Protein AF-A0A3D0W2V9-F1 (afdb_monomer)

Secondary structure (DSSP, 8-state):
--TT--EEE--SSS-EEE--TT-HHHHHHHHHHHT--TTSPPPEE-SSHHHHHHHB---HHHHHHHHHHTTTT--EEEEBPHHHHHHH--SEEEEE--S-HHHHH-

pLDDT: mean 93.81, std 4.1, range [73.0, 98.25]

Radius of gyration: 13.64 Å; Cα contacts (8 Å, |Δi|>4): 162; chains: 1; bounding box: 35×31×29 Å

Mean predicted aligned error: 3.1 Å

Foldseek 3Di:
DDALDWDWFDFPPGTDTDDDPPRVNNVVVVCVVVVHDPVDDDAAEALDPVVVVQWFDDDPVRVVCCVVQPPDDDKDKGATDPVNCVVPVDGIHIYHHTPDPRSNVD

Solvent-accessible surface area (backbone atoms only — not comparable to full-atom values): 6248 Å² total; per-residue (Å²): 123,66,90,67,45,74,45,78,39,62,45,70,79,53,77,40,84,47,52,60,94,88,31,67,70,23,48,49,49,51,32,62,76,66,72,46,60,83,92,57,79,79,69,45,80,37,69,49,72,71,65,47,58,68,41,33,49,79,53,75,64,57,50,53,50,45,68,75,50,45,62,23,86,60,72,48,78,34,43,32,25,70,71,40,25,77,75,68,70,44,68,57,46,40,36,31,32,53,55,23,72,72,56,46,76,95

Structure (mmCIF, N/CA/C/O backbone):
data_AF-A0A3D0W2V9-F1
#
_entry.id   AF-A0A3D0W2V9-F1
#
loop_
_atom_site.group_PDB
_atom_site.id
_atom_site.type_symbol
_atom_site.label_atom_id
_atom_site.label_alt_id
_atom_site.label_comp_id
_atom_site.label_asym_id
_atom_site.label_entity_id
_atom_site.label_seq_id
_atom_site.pdbx_PDB_ins_code
_atom_site.Cartn_x
_atom_site.Cartn_y
_atom_site.Cartn_z
_atom_site.occupancy
_atom_site.B_iso_or_equiv
_atom_site.auth_seq_id
_atom_site.auth_comp_id
_atom_site.auth_asym_id
_atom_site.auth_atom_id
_atom_site.pdbx_PDB_model_num
ATOM 1 N N . MET A 1 1 ? -14.200 2.757 -6.057 1.00 73.00 1 MET A N 1
ATOM 2 C CA . MET A 1 1 ? -14.816 2.729 -4.702 1.00 73.00 1 MET A CA 1
ATOM 3 C C . MET A 1 1 ? -15.396 4.096 -4.346 1.00 73.00 1 MET A C 1
ATOM 5 O O . MET A 1 1 ? -14.851 5.091 -4.822 1.00 73.00 1 MET A O 1
ATOM 9 N N . LYS A 1 2 ? -16.471 4.168 -3.547 1.00 77.00 2 LYS A N 1
ATOM 10 C CA . LYS A 1 2 ? -16.950 5.430 -2.950 1.00 77.00 2 LYS A CA 1
ATOM 11 C C . LYS A 1 2 ? -16.276 5.651 -1.592 1.00 77.00 2 LYS A C 1
ATOM 13 O O . LYS A 1 2 ? -15.657 4.734 -1.057 1.00 77.00 2 LYS A O 1
ATOM 18 N N . ASN A 1 3 ? -16.369 6.868 -1.060 1.00 79.44 3 ASN A N 1
ATOM 19 C CA . ASN A 1 3 ? -15.864 7.138 0.284 1.00 79.44 3 ASN A CA 1
ATOM 20 C C . ASN A 1 3 ? -16.704 6.380 1.328 1.00 79.44 3 ASN A C 1
ATOM 22 O O . ASN A 1 3 ? -17.921 6.276 1.182 1.00 79.44 3 ASN A O 1
ATOM 26 N N . GLY A 1 4 ? -16.051 5.863 2.363 1.00 84.75 4 GLY A N 1
ATOM 27 C CA . GLY A 1 4 ? -16.617 5.056 3.436 1.00 84.75 4 GLY A CA 1
ATOM 28 C C . GLY A 1 4 ? -16.72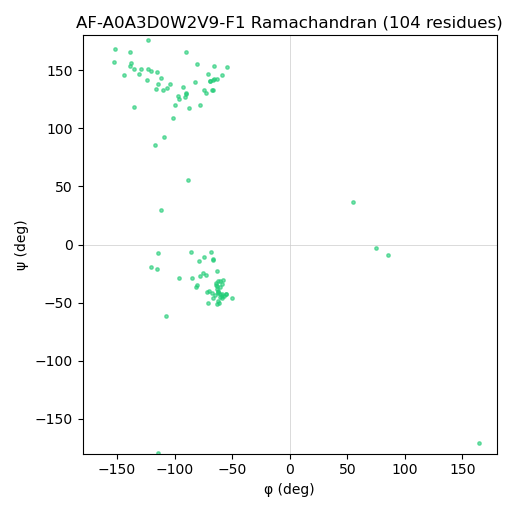0 3.560 3.126 1.00 84.75 4 GLY A C 1
ATOM 29 O O . GLY A 1 4 ? -17.018 2.793 4.048 1.00 84.75 4 GLY A O 1
ATOM 30 N N . ASP A 1 5 ? -16.470 3.138 1.880 1.00 88.88 5 ASP A N 1
ATOM 31 C CA . ASP A 1 5 ? -16.585 1.740 1.460 1.00 88.88 5 ASP A CA 1
ATOM 32 C C . ASP A 1 5 ? -15.420 0.896 1.991 1.00 88.88 5 ASP A C 1
ATOM 34 O O . ASP A 1 5 ? -14.244 1.222 1.806 1.00 88.88 5 ASP A O 1
ATOM 38 N N . LEU A 1 6 ? -15.764 -0.260 2.558 1.00 94.31 6 LEU A N 1
ATOM 39 C CA . LEU A 1 6 ? -14.835 -1.356 2.800 1.00 94.31 6 LEU A CA 1
ATOM 40 C C . LEU A 1 6 ? -15.162 -2.512 1.878 1.00 94.31 6 LEU A C 1
ATOM 42 O O . LEU A 1 6 ? -16.312 -2.938 1.785 1.00 94.31 6 LEU A O 1
ATOM 46 N N . ILE A 1 7 ? -14.136 -3.057 1.241 1.00 94.12 7 ILE A N 1
ATOM 47 C CA . ILE A 1 7 ? -14.296 -4.180 0.324 1.00 94.12 7 ILE A CA 1
ATOM 48 C C . ILE A 1 7 ? -13.334 -5.301 0.670 1.00 94.12 7 ILE A C 1
ATOM 50 O O . ILE A 1 7 ? -12.236 -5.079 1.181 1.00 94.12 7 ILE A O 1
ATOM 54 N N . ILE A 1 8 ? -13.748 -6.520 0.352 1.00 94.50 8 ILE A N 1
ATOM 55 C CA . ILE A 1 8 ? -12.869 -7.677 0.365 1.00 94.50 8 ILE A CA 1
ATOM 56 C C . ILE A 1 8 ? -12.451 -7.932 -1.078 1.00 94.50 8 ILE A C 1
ATOM 58 O O . ILE A 1 8 ? -13.302 -8.163 -1.932 1.00 94.50 8 ILE A O 1
ATOM 62 N N . ILE A 1 9 ? -11.149 -7.886 -1.342 1.00 93.12 9 ILE A N 1
ATOM 63 C CA . ILE A 1 9 ? -10.591 -8.119 -2.675 1.00 93.12 9 ILE A CA 1
ATOM 64 C C . ILE A 1 9 ? -9.739 -9.385 -2.686 1.00 93.12 9 ILE A C 1
ATOM 66 O O . ILE A 1 9 ? -8.974 -9.616 -1.741 1.00 93.12 9 ILE A O 1
ATOM 70 N N . PRO A 1 10 ? -9.841 -10.225 -3.730 1.00 93.75 10 PRO A N 1
ATOM 71 C CA . PRO A 1 10 ? -8.883 -11.297 -3.926 1.00 93.75 10 PRO A CA 1
ATOM 72 C C . PRO A 1 10 ? -7.529 -10.688 -4.307 1.00 93.75 10 PRO A C 1
ATOM 74 O O . PRO A 1 10 ? -7.453 -9.738 -5.079 1.00 93.75 10 PRO A O 1
ATOM 77 N N . THR A 1 11 ? -6.443 -11.247 -3.781 1.00 92.38 11 THR A N 1
ATOM 78 C CA . THR A 1 11 ? -5.092 -10.985 -4.295 1.00 92.38 11 THR A CA 1
ATOM 79 C C . THR A 1 11 ? -4.445 -12.307 -4.686 1.00 92.38 11 THR A C 1
ATOM 81 O O . THR A 1 11 ? -5.016 -13.374 -4.472 1.00 92.38 11 THR A O 1
ATOM 84 N N . ASP A 1 12 ? -3.249 -12.250 -5.252 1.00 87.94 12 ASP A N 1
ATOM 85 C CA . ASP A 1 12 ? -2.426 -13.419 -5.561 1.00 87.94 12 ASP A CA 1
ATOM 86 C C . ASP A 1 12 ? -1.917 -14.161 -4.313 1.00 87.94 12 ASP A C 1
ATOM 88 O O . ASP A 1 12 ? -1.437 -15.285 -4.428 1.00 87.94 12 ASP A O 1
ATOM 92 N N . THR A 1 13 ? -2.043 -13.569 -3.116 1.00 88.75 13 THR A N 1
ATOM 93 C CA . THR A 1 13 ? -1.638 -14.212 -1.855 1.00 88.75 13 THR A CA 1
ATOM 94 C C . THR A 1 13 ? -2.825 -14.649 -1.001 1.00 88.75 13 THR A C 1
ATOM 96 O O . THR A 1 13 ? -2.971 -15.823 -0.686 1.00 88.75 13 THR A O 1
ATOM 99 N N . VAL A 1 14 ? -3.661 -13.697 -0.583 1.00 92.75 14 VAL A N 1
ATOM 100 C CA . VAL A 1 14 ? -4.818 -13.902 0.306 1.00 92.75 14 VAL A CA 1
ATOM 101 C C . VAL A 1 14 ? -5.883 -12.850 0.009 1.00 92.75 14 VAL A C 1
ATOM 103 O O . VAL A 1 14 ? -5.609 -11.852 -0.658 1.00 92.75 14 VAL A O 1
ATOM 106 N N . TYR A 1 15 ? -7.088 -13.013 0.542 1.00 93.88 15 TYR A N 1
ATOM 107 C CA . TYR A 1 15 ? -8.072 -11.935 0.506 1.00 93.88 15 TYR A CA 1
ATOM 108 C C . TYR A 1 15 ? -7.637 -10.756 1.388 1.00 93.88 15 TYR A C 1
ATOM 110 O O . TYR A 1 15 ? -7.237 -10.938 2.541 1.00 93.88 15 TYR A O 1
ATOM 118 N N . GLY A 1 16 ? -7.723 -9.545 0.843 1.00 93.12 16 GLY A N 1
ATOM 119 C CA . GLY A 1 16 ? -7.449 -8.294 1.546 1.00 93.12 16 GLY A CA 1
ATOM 120 C C . GLY A 1 16 ? -8.741 -7.568 1.904 1.00 93.12 16 GLY A C 1
ATOM 121 O O . GLY A 1 16 ? -9.648 -7.504 1.083 1.00 93.12 16 GLY A O 1
ATOM 122 N N . LEU A 1 17 ? -8.816 -7.004 3.112 1.00 95.12 17 LEU A N 1
ATOM 123 C CA . LEU A 1 17 ? -9.808 -5.976 3.442 1.00 95.12 17 LEU A CA 1
ATOM 124 C C . LEU A 1 17 ? -9.200 -4.626 3.055 1.00 95.12 17 LEU A C 1
ATOM 126 O O . LEU A 1 17 ? -8.158 -4.267 3.604 1.00 95.12 17 LEU A O 1
ATOM 130 N N . ALA A 1 18 ? -9.813 -3.926 2.108 1.00 94.62 18 ALA A N 1
ATOM 131 C CA . ALA A 1 18 ? -9.265 -2.721 1.502 1.00 94.62 18 ALA A CA 1
ATOM 132 C C . ALA A 1 18 ? -10.214 -1.524 1.636 1.00 94.62 18 ALA A C 1
ATOM 134 O O . ALA A 1 18 ? -11.437 -1.670 1.685 1.00 94.62 18 ALA A O 1
ATOM 135 N N . ALA A 1 19 ? -9.598 -0.347 1.673 1.00 95.12 19 ALA A N 1
ATOM 136 C CA . ALA A 1 19 ? -10.213 0.971 1.663 1.00 95.12 19 ALA A CA 1
ATOM 137 C C . ALA A 1 19 ? -9.393 1.878 0.742 1.00 95.12 19 ALA A C 1
ATOM 139 O O . ALA A 1 19 ? -8.249 1.567 0.394 1.00 95.12 19 ALA A O 1
ATOM 140 N N . ARG A 1 20 ? -9.963 3.022 0.369 1.00 92.94 20 ARG A N 1
ATOM 141 C CA . ARG A 1 20 ? -9.244 4.043 -0.389 1.00 92.94 20 ARG A CA 1
ATOM 142 C C . ARG A 1 20 ? -8.172 4.705 0.491 1.00 92.94 20 ARG A C 1
ATOM 144 O O . ARG A 1 20 ? -8.419 4.996 1.653 1.00 92.94 20 ARG A O 1
ATOM 151 N N . LEU A 1 21 ? -6.999 4.984 -0.085 1.00 90.62 21 LEU A N 1
ATOM 152 C CA . LEU A 1 21 ? -5.820 5.487 0.643 1.00 90.62 21 LEU A CA 1
ATOM 153 C C . LEU A 1 21 ? -6.037 6.812 1.401 1.00 90.62 21 LEU A C 1
ATOM 155 O O . LEU A 1 21 ? -5.389 7.035 2.413 1.00 90.62 21 LEU A O 1
ATOM 159 N N . TYR A 1 22 ? -6.921 7.683 0.915 1.00 90.44 22 TYR A N 1
ATOM 160 C CA . TYR A 1 22 ? -7.172 9.017 1.486 1.00 90.44 22 TYR A CA 1
ATOM 161 C C . TYR A 1 22 ? -8.556 9.129 2.126 1.00 90.44 22 TYR A C 1
ATOM 163 O O . TYR A 1 22 ? -9.195 10.177 2.078 1.00 90.44 22 TYR A O 1
ATOM 171 N N . ASP A 1 23 ? -9.060 8.011 2.631 1.00 93.31 23 ASP A N 1
ATOM 172 C CA . ASP A 1 23 ? -10.358 7.922 3.276 1.00 93.31 23 ASP A CA 1
ATOM 173 C C . ASP A 1 23 ? -10.166 7.524 4.736 1.00 93.31 23 ASP A C 1
ATOM 175 O O . ASP A 1 23 ? -10.190 6.343 5.087 1.00 93.31 23 ASP A O 1
ATOM 179 N N . ASP A 1 24 ? -9.925 8.527 5.578 1.00 91.00 24 ASP A N 1
ATOM 180 C CA . ASP A 1 24 ? -9.603 8.329 6.993 1.00 91.00 24 ASP A CA 1
ATOM 181 C C . ASP A 1 24 ? -10.717 7.583 7.738 1.00 91.00 24 ASP A C 1
ATOM 183 O O . ASP A 1 24 ? -10.439 6.761 8.611 1.00 91.00 24 ASP A O 1
ATOM 187 N N . GLU A 1 25 ? -11.981 7.812 7.362 1.00 93.12 25 GLU A N 1
ATOM 188 C CA . GLU A 1 25 ? -13.123 7.118 7.958 1.00 93.12 25 GLU A CA 1
ATOM 189 C C . GLU A 1 25 ? -13.096 5.623 7.613 1.00 93.12 25 GLU A C 1
ATOM 191 O O . GLU A 1 25 ? -13.274 4.770 8.486 1.00 93.12 25 GLU A O 1
ATOM 196 N N . ALA A 1 26 ? -12.847 5.278 6.348 1.00 94.62 26 ALA A N 1
ATOM 197 C CA . ALA A 1 26 ? -12.733 3.884 5.934 1.00 94.62 26 ALA A CA 1
ATOM 198 C C . ALA A 1 26 ? -11.483 3.211 6.529 1.00 94.62 26 ALA A C 1
ATOM 200 O O . ALA A 1 26 ? -11.563 2.080 7.016 1.00 94.62 26 ALA A O 1
ATOM 201 N N . LEU A 1 27 ? -10.340 3.899 6.563 1.00 93.44 27 LEU A N 1
ATOM 202 C CA . LEU A 1 27 ? -9.119 3.384 7.188 1.00 93.44 27 LEU A CA 1
ATOM 203 C C . LEU A 1 27 ? -9.326 3.098 8.680 1.00 93.44 27 LEU A C 1
ATOM 205 O O . LEU A 1 27 ? -8.930 2.029 9.155 1.00 93.44 27 LEU A O 1
ATOM 209 N N . GLU A 1 28 ? -10.008 3.987 9.405 1.00 93.12 28 GLU A N 1
ATOM 210 C CA . GLU A 1 28 ? -10.358 3.774 10.812 1.00 93.12 28 GLU A CA 1
ATOM 211 C C . GLU A 1 28 ? -11.199 2.507 10.998 1.00 93.12 28 GLU A C 1
ATOM 213 O O . GLU A 1 28 ? -10.903 1.680 11.867 1.00 93.12 28 GLU A O 1
ATOM 218 N N . LYS A 1 29 ? -12.202 2.296 10.136 1.00 95.00 29 LYS A N 1
ATOM 219 C CA . LYS A 1 29 ? -13.021 1.077 10.165 1.00 95.00 29 LYS A CA 1
ATOM 220 C C . LYS A 1 29 ? -12.175 -0.181 9.940 1.00 95.00 29 LYS A C 1
ATOM 222 O O . LYS A 1 29 ? -12.435 -1.191 10.593 1.00 95.00 29 LYS A O 1
ATOM 227 N N . ILE A 1 30 ? -11.145 -0.149 9.082 1.00 95.44 30 ILE A N 1
ATOM 228 C CA . ILE A 1 30 ? -10.227 -1.294 8.920 1.00 95.44 30 ILE A CA 1
ATOM 229 C C . ILE A 1 30 ? -9.493 -1.593 10.228 1.00 95.44 30 ILE A C 1
ATOM 231 O O . ILE A 1 30 ? -9.454 -2.757 10.638 1.00 95.44 30 ILE A O 1
ATOM 235 N N . TYR A 1 31 ? -8.917 -0.579 10.882 1.00 95.44 31 TYR A N 1
ATOM 236 C CA . TYR A 1 31 ? -8.200 -0.773 12.146 1.00 95.44 31 TYR A CA 1
ATOM 237 C C . TYR A 1 31 ? -9.110 -1.368 13.222 1.00 95.44 31 TYR A C 1
ATOM 239 O O . TYR A 1 31 ? -8.736 -2.356 13.857 1.00 95.44 31 TYR A O 1
ATOM 247 N N . GLN A 1 32 ? -10.325 -0.833 13.364 1.00 95.44 32 GLN A N 1
ATOM 248 C CA . GLN A 1 32 ? -11.313 -1.314 14.329 1.00 95.44 32 GLN A CA 1
ATOM 249 C C . GLN A 1 32 ? -11.742 -2.758 14.044 1.00 95.44 32 GLN A C 1
ATOM 251 O O . GLN A 1 32 ? -11.641 -3.613 14.922 1.00 95.44 32 GLN A O 1
ATOM 256 N N . LEU A 1 33 ? -12.146 -3.068 12.807 1.00 95.12 33 LEU A N 1
ATOM 257 C CA . LEU A 1 33 ? -12.611 -4.410 12.432 1.00 95.12 33 LEU A CA 1
ATOM 258 C C . LEU A 1 33 ? -11.519 -5.475 12.541 1.00 95.12 33 LEU A C 1
ATOM 260 O O . LEU A 1 33 ? -11.807 -6.632 12.839 1.00 95.12 33 LEU A O 1
ATOM 264 N N . LYS A 1 34 ? -10.261 -5.110 12.276 1.00 92.44 34 LYS A N 1
ATOM 265 C CA . LYS A 1 34 ? -9.122 -6.029 12.394 1.00 92.44 34 LYS A CA 1
ATOM 266 C C . LYS A 1 34 ? -8.551 -6.102 13.809 1.00 92.44 34 LYS A C 1
ATOM 268 O O . LYS A 1 34 ? -7.647 -6.908 14.019 1.00 92.44 34 LYS A O 1
ATOM 273 N N . GLY A 1 35 ? -9.019 -5.270 14.745 1.00 94.00 35 GLY A N 1
ATOM 274 C CA . GLY A 1 35 ? -8.394 -5.116 16.062 1.00 94.00 35 GLY A CA 1
ATOM 275 C C . GLY A 1 35 ? -6.908 -4.759 15.947 1.00 94.00 35 GLY A C 1
ATOM 276 O O . GLY A 1 35 ? -6.075 -5.285 16.685 1.00 94.00 35 GLY A O 1
ATOM 277 N N . ARG A 1 36 ? -6.552 -3.948 14.944 1.00 92.88 36 ARG A N 1
ATOM 278 C CA . ARG A 1 36 ? -5.166 -3.637 14.588 1.00 92.88 36 ARG A CA 1
ATOM 279 C C . ARG A 1 36 ? -4.716 -2.364 15.297 1.00 92.88 36 ARG A C 1
ATOM 281 O O . ARG A 1 36 ? -5.417 -1.360 15.294 1.00 92.88 36 ARG A O 1
ATOM 288 N N . ASP A 1 37 ? -3.510 -2.403 15.848 1.00 92.75 37 ASP A N 1
ATOM 289 C CA . ASP A 1 37 ? -2.853 -1.225 16.412 1.00 92.75 37 ASP A CA 1
ATOM 290 C C . ASP A 1 37 ? -2.521 -0.205 15.307 1.00 92.75 37 ASP A C 1
ATOM 292 O O . ASP A 1 37 ? -1.956 -0.578 14.274 1.00 92.75 37 ASP A O 1
ATOM 296 N N . LYS A 1 38 ? -2.840 1.077 15.529 1.00 88.88 38 LYS A N 1
ATOM 297 C CA . LYS A 1 38 ? -2.569 2.169 14.577 1.00 88.88 38 LYS A CA 1
ATOM 298 C C . LYS A 1 38 ? -1.080 2.393 14.318 1.00 88.88 38 LYS A C 1
ATOM 300 O O . LYS A 1 38 ? -0.719 2.876 13.255 1.00 88.88 38 LYS A O 1
ATOM 305 N N . SER A 1 39 ? -0.208 1.977 15.237 1.00 88.50 39 SER A N 1
ATOM 306 C CA . SER A 1 39 ? 1.248 1.975 15.036 1.00 88.50 39 SER A CA 1
ATOM 307 C C . SER A 1 39 ? 1.727 0.959 13.993 1.00 88.50 39 SER A C 1
ATOM 309 O O . SER A 1 39 ? 2.912 0.932 13.663 1.00 88.50 39 SER A O 1
ATOM 311 N N . LYS A 1 40 ? 0.834 0.100 13.477 1.00 88.94 40 LYS A N 1
ATOM 312 C CA . LYS A 1 40 ? 1.126 -0.875 12.423 1.00 88.94 40 LYS A CA 1
ATOM 313 C C . LYS A 1 40 ? 0.430 -0.450 11.128 1.00 88.94 40 LYS A C 1
ATOM 315 O O . LYS A 1 40 ? -0.696 -0.897 10.895 1.00 88.94 40 LYS A O 1
ATOM 320 N N . PRO A 1 41 ? 1.095 0.310 10.241 1.00 90.12 41 PRO A N 1
ATOM 321 C CA . PRO A 1 41 ? 0.507 0.752 8.982 1.00 90.12 41 PRO A CA 1
ATOM 322 C C . PRO A 1 41 ? -0.042 -0.400 8.134 1.00 90.12 41 PRO A C 1
ATOM 324 O O . PRO A 1 41 ? 0.417 -1.549 8.220 1.00 90.12 41 PRO A O 1
ATOM 327 N N . ILE A 1 42 ? -1.045 -0.093 7.316 1.00 94.06 42 ILE A N 1
ATOM 328 C CA . ILE A 1 42 ? -1.646 -1.019 6.354 1.00 94.06 42 ILE A CA 1
ATOM 329 C C . ILE A 1 42 ? -0.881 -0.891 5.024 1.00 94.06 42 ILE A C 1
ATOM 331 O O . ILE A 1 42 ? -0.677 0.231 4.561 1.00 94.06 42 ILE A O 1
ATOM 335 N N . PRO A 1 43 ? -0.442 -1.998 4.394 1.00 95.50 43 PRO A N 1
ATOM 336 C CA . PRO A 1 43 ? 0.218 -1.930 3.095 1.00 95.50 43 PRO A CA 1
ATOM 337 C C . PRO A 1 43 ? -0.702 -1.390 1.998 1.00 95.50 43 PRO A C 1
ATOM 339 O O . PRO A 1 43 ? -1.880 -1.740 1.935 1.00 95.50 43 PRO A O 1
ATOM 342 N N . ILE A 1 44 ? -0.134 -0.599 1.094 1.00 96.06 44 ILE A N 1
ATOM 343 C CA . ILE A 1 44 ? -0.829 0.000 -0.043 1.00 96.06 44 ILE A CA 1
ATOM 344 C C . ILE A 1 44 ? -0.738 -0.947 -1.240 1.00 96.06 44 ILE A C 1
ATOM 346 O O . ILE A 1 44 ? 0.344 -1.416 -1.605 1.00 96.06 44 ILE A O 1
ATOM 350 N N . LEU A 1 45 ? -1.879 -1.227 -1.865 1.00 95.62 45 LEU A N 1
ATOM 351 C CA . LEU A 1 45 ? -1.926 -1.911 -3.152 1.00 95.62 45 LEU A CA 1
ATOM 352 C C . LEU A 1 45 ? -2.056 -0.867 -4.257 1.00 95.62 45 LEU A C 1
ATOM 354 O O . LEU A 1 45 ? -2.945 -0.021 -4.201 1.00 95.62 45 LEU A O 1
ATOM 358 N N . CYS A 1 46 ? -1.173 -0.936 -5.248 1.00 94.75 46 CYS A N 1
ATOM 359 C CA . CYS A 1 46 ? -1.210 -0.064 -6.419 1.00 94.75 46 CYS A CA 1
ATOM 360 C C . CYS A 1 46 ? -1.492 -0.894 -7.672 1.00 94.75 46 CYS A C 1
ATOM 362 O O . CYS A 1 46 ? -1.031 -2.029 -7.779 1.00 94.75 46 CYS A O 1
ATOM 364 N N . SER A 1 47 ? -2.179 -0.313 -8.654 1.00 93.25 47 SER A N 1
ATOM 365 C CA . SER A 1 47 ? -2.359 -0.935 -9.972 1.00 93.25 47 SER A CA 1
ATOM 366 C C . SER A 1 47 ? -1.172 -0.658 -10.902 1.00 93.25 47 SER A C 1
ATOM 368 O O . SER A 1 47 ? -0.855 -1.470 -11.772 1.00 93.25 47 SER A O 1
ATOM 370 N N . LYS A 1 48 ? -0.487 0.483 -10.721 1.00 93.38 48 LYS A N 1
ATOM 371 C CA . LYS A 1 48 ? 0.617 0.940 -11.576 1.00 93.38 48 LYS A CA 1
ATOM 372 C C . LYS A 1 48 ? 1.764 1.538 -10.772 1.00 93.38 48 LYS A C 1
ATOM 374 O O . LYS A 1 48 ? 1.584 2.118 -9.704 1.00 93.38 48 LYS A O 1
ATOM 379 N N . MET A 1 49 ? 2.961 1.462 -11.355 1.00 93.88 49 MET A N 1
ATOM 380 C CA . MET A 1 49 ? 4.169 2.062 -10.783 1.00 93.88 49 MET A CA 1
ATOM 381 C C . MET A 1 49 ? 4.077 3.590 -10.698 1.00 93.88 49 MET A C 1
ATOM 383 O O . MET A 1 49 ? 4.580 4.178 -9.748 1.00 93.88 49 MET A O 1
ATOM 387 N N . SER A 1 50 ? 3.424 4.235 -11.671 1.00 94.69 50 SER A N 1
ATOM 388 C CA . SER A 1 50 ? 3.241 5.693 -11.695 1.00 94.69 50 SER A CA 1
ATOM 389 C C . SER A 1 50 ? 2.582 6.212 -10.424 1.00 94.69 50 SER A C 1
ATOM 391 O O . SER A 1 50 ? 3.034 7.208 -9.872 1.00 94.69 50 SER A O 1
ATOM 393 N N . ASP A 1 51 ? 1.565 5.503 -9.938 1.00 93.31 51 ASP A N 1
ATOM 394 C CA . ASP A 1 51 ? 0.763 5.931 -8.795 1.00 93.31 51 ASP A CA 1
ATOM 395 C C . ASP A 1 51 ? 1.582 5.802 -7.509 1.00 93.31 51 ASP A C 1
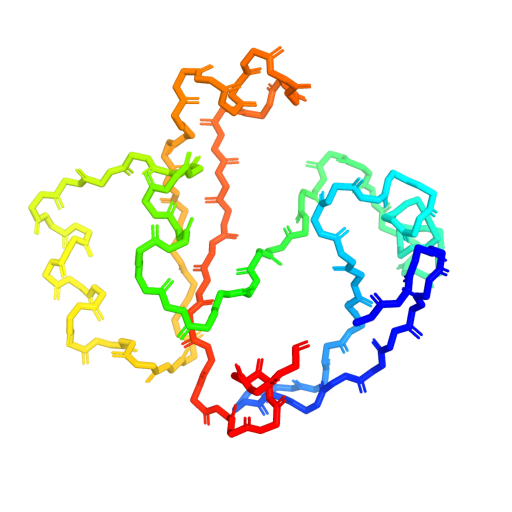ATOM 397 O O . ASP A 1 51 ? 1.607 6.715 -6.687 1.00 93.31 51 ASP A O 1
ATOM 401 N N . LEU A 1 52 ? 2.355 4.717 -7.385 1.00 95.69 52 LEU A N 1
ATOM 402 C CA . LEU A 1 52 ? 3.295 4.533 -6.282 1.00 95.69 52 LEU A CA 1
ATOM 403 C C . LEU A 1 52 ? 4.340 5.655 -6.222 1.00 95.69 52 LEU A C 1
ATOM 405 O O . LEU A 1 52 ? 4.636 6.154 -5.139 1.00 95.69 52 LEU A O 1
ATOM 409 N N . LEU A 1 53 ? 4.888 6.072 -7.367 1.00 96.12 53 LEU A N 1
ATOM 410 C CA . LEU A 1 53 ? 5.916 7.118 -7.423 1.00 96.12 53 LEU A CA 1
ATOM 411 C C . LEU A 1 53 ? 5.402 8.504 -7.002 1.00 96.12 53 LEU A C 1
ATOM 413 O O . LEU A 1 53 ? 6.213 9.390 -6.745 1.00 96.12 53 LEU A O 1
ATOM 417 N N . THR A 1 54 ? 4.084 8.701 -6.895 1.00 96.25 54 THR A N 1
ATOM 418 C CA . THR A 1 54 ? 3.519 9.938 -6.329 1.00 96.25 54 THR A CA 1
ATOM 419 C C . THR A 1 54 ? 3.646 9.998 -4.802 1.00 96.25 54 THR A C 1
ATOM 421 O O . THR A 1 54 ? 3.700 11.086 -4.228 1.00 96.25 54 THR A O 1
ATOM 424 N N . ILE A 1 55 ? 3.750 8.840 -4.139 1.00 97.06 55 ILE A N 1
ATOM 425 C CA . ILE A 1 55 ? 3.705 8.720 -2.673 1.00 97.06 55 ILE A CA 1
ATOM 426 C C . ILE A 1 55 ? 4.968 8.109 -2.054 1.00 97.06 55 ILE A C 1
ATOM 428 O O . ILE A 1 55 ? 5.217 8.321 -0.870 1.00 97.06 55 ILE A O 1
ATOM 432 N N . ALA A 1 56 ? 5.790 7.396 -2.832 1.00 97.75 56 ALA A N 1
ATOM 433 C CA . ALA A 1 56 ? 7.050 6.801 -2.387 1.00 97.75 56 ALA A CA 1
ATOM 434 C C . ALA A 1 56 ? 8.258 7.246 -3.213 1.00 97.75 56 ALA A C 1
ATOM 436 O O . ALA A 1 56 ? 8.230 7.304 -4.444 1.00 97.75 56 ALA A O 1
ATOM 437 N N . GLU A 1 57 ? 9.371 7.443 -2.514 1.00 97.81 57 GLU A N 1
ATOM 438 C CA . GLU A 1 57 ? 10.686 7.607 -3.111 1.00 97.81 57 GLU A CA 1
ATOM 439 C C . GLU A 1 57 ? 11.305 6.245 -3.431 1.00 97.81 57 GLU A C 1
ATOM 441 O O . GLU A 1 57 ? 11.217 5.279 -2.669 1.00 97.81 57 GLU A O 1
ATOM 446 N N . THR A 1 58 ? 11.966 6.155 -4.584 1.00 96.50 58 THR A N 1
ATOM 447 C CA . THR A 1 58 ? 12.570 4.908 -5.059 1.00 96.50 58 THR A CA 1
ATOM 448 C C . THR A 1 58 ? 14.011 5.131 -5.493 1.00 96.50 58 THR A C 1
ATOM 450 O O . THR A 1 58 ? 14.370 6.183 -6.030 1.00 96.50 58 THR A O 1
ATOM 453 N N . ASN A 1 59 ? 14.850 4.117 -5.293 1.00 95.94 59 ASN A N 1
ATOM 454 C CA . ASN A 1 59 ? 16.245 4.118 -5.716 1.00 95.94 59 ASN A CA 1
ATOM 455 C C . ASN A 1 59 ? 16.472 3.052 -6.800 1.00 95.94 59 ASN A C 1
ATOM 457 O O 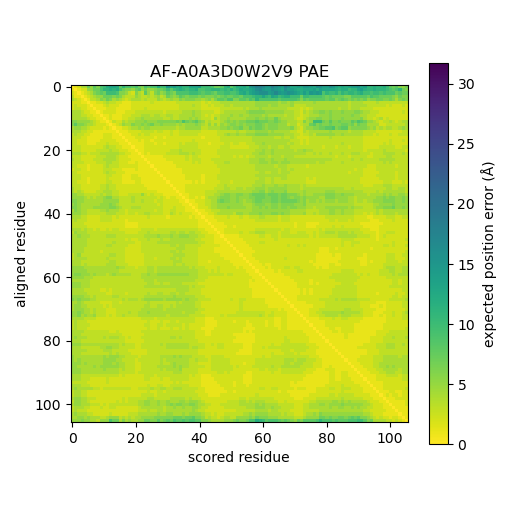. ASN A 1 59 ? 15.542 2.375 -7.241 1.00 95.94 59 ASN A O 1
ATOM 461 N N . ILE A 1 60 ? 17.711 2.918 -7.275 1.00 97.12 60 ILE A N 1
ATOM 462 C CA . ILE A 1 60 ? 18.027 1.977 -8.355 1.00 97.12 60 ILE A CA 1
ATOM 463 C C . ILE A 1 60 ? 17.767 0.515 -7.961 1.00 97.12 60 ILE A C 1
ATOM 465 O O . ILE A 1 60 ? 17.284 -0.261 -8.783 1.00 97.12 60 ILE A O 1
ATOM 469 N N . VAL A 1 61 ? 18.011 0.163 -6.696 1.00 96.62 61 VAL A N 1
ATOM 470 C CA . VAL A 1 61 ? 17.819 -1.193 -6.173 1.00 96.62 61 VAL A CA 1
ATOM 471 C C . VAL A 1 61 ? 16.334 -1.513 -6.074 1.00 96.62 61 VAL A C 1
ATOM 473 O O . VAL A 1 61 ? 15.893 -2.527 -6.609 1.00 96.62 61 VAL A O 1
ATOM 476 N N . SER A 1 62 ? 15.540 -0.631 -5.460 1.00 96.19 62 SER A N 1
ATOM 477 C CA . SER A 1 62 ? 14.103 -0.858 -5.321 1.00 96.19 62 SER A CA 1
ATOM 478 C C . SER A 1 62 ? 13.429 -0.925 -6.692 1.00 96.19 62 SER A C 1
ATOM 480 O O . SER A 1 62 ? 12.634 -1.830 -6.928 1.00 96.19 62 SER A O 1
ATOM 482 N N . ARG A 1 63 ? 13.818 -0.068 -7.649 1.00 96.12 63 ARG A N 1
ATOM 483 C CA . ARG A 1 63 ? 13.320 -0.132 -9.035 1.00 96.12 63 ARG A CA 1
ATOM 484 C C . ARG A 1 63 ? 13.678 -1.440 -9.742 1.00 96.12 63 ARG A C 1
ATOM 486 O O . ARG A 1 63 ? 12.833 -1.992 -10.444 1.00 96.12 63 ARG A O 1
ATOM 493 N N . ALA A 1 64 ? 14.894 -1.955 -9.553 1.00 97.12 64 ALA A N 1
ATOM 494 C CA . ALA A 1 64 ? 15.295 -3.239 -10.124 1.00 97.12 64 ALA A CA 1
ATOM 495 C C . ALA A 1 64 ? 14.482 -4.404 -9.536 1.00 97.12 64 ALA A C 1
ATOM 497 O O . ALA A 1 64 ? 14.008 -5.255 -10.285 1.00 97.12 64 ALA A O 1
ATOM 498 N N . ILE A 1 65 ? 14.269 -4.417 -8.218 1.00 96.75 65 ILE A N 1
ATOM 499 C CA . ILE A 1 65 ? 13.449 -5.429 -7.536 1.00 96.75 65 ILE A CA 1
ATOM 500 C C . ILE A 1 65 ? 12.007 -5.378 -8.052 1.00 96.75 65 ILE A C 1
ATOM 502 O O . ILE A 1 65 ? 11.475 -6.396 -8.490 1.00 96.75 65 ILE A O 1
ATOM 506 N N . MET A 1 66 ? 11.403 -4.187 -8.074 1.00 96.50 66 MET A N 1
ATOM 507 C CA . MET A 1 66 ? 10.037 -3.984 -8.559 1.00 96.50 66 MET A CA 1
ATOM 508 C C . MET A 1 66 ? 9.857 -4.464 -10.000 1.00 96.50 66 MET A C 1
ATOM 510 O O . MET A 1 66 ? 8.894 -5.159 -10.293 1.00 96.50 66 MET A O 1
ATOM 514 N N . LYS A 1 67 ? 10.802 -4.155 -10.897 1.00 95.50 67 LYS A N 1
ATOM 515 C CA . LYS A 1 67 ? 10.729 -4.567 -12.307 1.00 95.50 67 LYS A CA 1
ATOM 516 C C . LYS A 1 67 ? 10.703 -6.090 -12.494 1.00 95.50 67 LYS A C 1
ATOM 518 O O . LYS A 1 67 ? 10.138 -6.559 -13.474 1.00 95.50 67 LYS A O 1
ATOM 523 N N . ASN A 1 68 ? 11.354 -6.842 -11.606 1.00 96.06 68 ASN A N 1
ATOM 524 C CA . ASN A 1 68 ? 11.477 -8.296 -11.738 1.00 96.06 68 ASN A CA 1
ATOM 525 C C . ASN A 1 68 ? 10.420 -9.068 -10.942 1.00 96.06 68 ASN A C 1
ATOM 527 O O . ASN A 1 68 ? 10.090 -10.188 -11.318 1.00 96.06 68 ASN A O 1
ATOM 531 N N . LEU A 1 69 ? 9.934 -8.506 -9.832 1.00 96.38 69 LEU A N 1
ATOM 532 C CA . LEU A 1 69 ? 9.087 -9.224 -8.875 1.00 96.38 69 LEU A CA 1
ATOM 533 C C . LEU A 1 69 ? 7.660 -8.679 -8.784 1.00 96.38 69 LEU A C 1
ATOM 535 O O . LEU A 1 69 ? 6.831 -9.303 -8.122 1.00 96.38 69 LEU A O 1
ATOM 539 N N . TRP A 1 70 ? 7.364 -7.550 -9.435 1.00 95.69 70 TRP A N 1
ATOM 540 C CA . TRP A 1 70 ? 6.005 -7.037 -9.580 1.00 95.69 70 TRP A CA 1
ATOM 541 C C . TRP A 1 70 ? 5.526 -7.098 -11.036 1.00 95.69 70 TRP A C 1
ATOM 543 O O . TRP A 1 70 ? 6.309 -6.796 -11.939 1.00 95.69 70 TRP A O 1
ATOM 553 N N . PRO A 1 71 ? 4.235 -7.398 -11.277 1.00 95.94 71 PRO A N 1
ATOM 554 C CA . PRO A 1 71 ? 3.200 -7.734 -10.289 1.00 95.94 71 PRO A CA 1
ATOM 555 C C . PRO A 1 71 ? 3.461 -9.056 -9.549 1.00 95.94 71 PRO A C 1
ATOM 557 O O . PRO A 1 71 ? 3.933 -10.017 -10.150 1.00 95.94 71 PRO A O 1
ATOM 560 N N . GLY A 1 72 ? 3.154 -9.117 -8.250 1.00 94.44 72 GLY A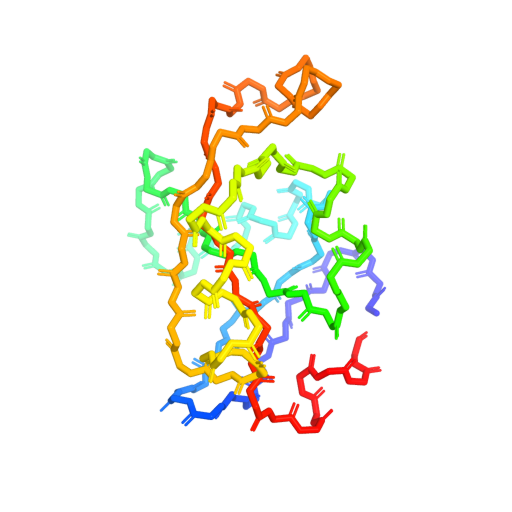 N 1
ATOM 561 C CA . GLY A 1 72 ? 3.353 -10.328 -7.451 1.00 94.44 72 GLY A CA 1
ATOM 562 C C . GLY A 1 72 ? 3.299 -10.124 -5.937 1.00 94.44 72 GLY A C 1
ATOM 563 O O . GLY A 1 72 ? 2.980 -9.050 -5.425 1.00 94.44 72 GLY A O 1
ATOM 564 N N . ALA A 1 73 ? 3.666 -11.181 -5.213 1.00 94.75 73 ALA A N 1
ATOM 565 C CA . ALA A 1 73 ? 3.459 -11.297 -3.772 1.00 94.75 73 ALA A CA 1
ATOM 566 C C . ALA A 1 73 ? 4.400 -10.438 -2.906 1.00 94.75 73 ALA A C 1
ATOM 568 O O . ALA A 1 73 ? 4.182 -10.328 -1.697 1.00 94.75 73 ALA A O 1
ATOM 569 N N . LEU A 1 74 ? 5.443 -9.844 -3.492 1.00 96.44 74 LEU A N 1
ATOM 570 C CA . LEU A 1 74 ? 6.456 -9.086 -2.760 1.00 96.44 74 LEU A CA 1
ATOM 571 C C . LEU A 1 74 ? 5.911 -7.735 -2.282 1.00 96.44 74 LEU A C 1
ATOM 573 O O . LEU A 1 74 ? 5.441 -6.949 -3.092 1.00 96.44 74 LEU A O 1
ATOM 577 N N . THR A 1 75 ? 6.089 -7.407 -1.005 1.00 97.19 75 THR A N 1
ATOM 578 C CA . THR A 1 75 ? 5.859 -6.055 -0.469 1.00 97.19 75 THR A CA 1
ATOM 579 C C . THR A 1 75 ? 7.192 -5.381 -0.176 1.00 97.19 75 THR A C 1
ATOM 581 O O . THR A 1 75 ? 8.067 -5.994 0.432 1.00 97.19 75 THR A O 1
ATOM 584 N N . ILE A 1 76 ? 7.345 -4.118 -0.579 1.00 97.62 76 ILE A N 1
ATOM 585 C CA . ILE A 1 76 ? 8.564 -3.332 -0.345 1.00 97.62 76 ILE A CA 1
ATOM 586 C C . ILE A 1 76 ? 8.226 -2.150 0.563 1.00 97.62 76 ILE A C 1
ATOM 588 O O . ILE A 1 76 ? 7.234 -1.457 0.336 1.00 97.62 76 ILE A O 1
ATOM 592 N N . VAL A 1 77 ? 9.061 -1.918 1.579 1.00 97.56 77 VAL A N 1
ATOM 593 C CA . VAL A 1 77 ? 9.008 -0.714 2.420 1.00 97.56 77 VAL A CA 1
ATOM 594 C C . VAL A 1 77 ? 9.924 0.351 1.825 1.00 97.56 77 VAL A C 1
ATOM 596 O O . VAL A 1 77 ? 11.093 0.078 1.553 1.00 97.56 77 VAL A O 1
ATOM 599 N N . MET A 1 78 ? 9.394 1.551 1.604 1.00 97.62 78 MET A N 1
ATOM 600 C CA . MET A 1 78 ? 10.099 2.666 0.964 1.00 97.62 78 MET A CA 1
ATOM 601 C C . MET A 1 78 ? 9.862 3.970 1.727 1.00 97.62 78 MET A C 1
ATOM 603 O O . MET A 1 78 ? 8.800 4.116 2.339 1.00 97.62 78 MET A O 1
ATOM 607 N N . PRO A 1 79 ? 10.810 4.924 1.688 1.00 98.06 79 PRO A N 1
ATOM 608 C CA . PRO A 1 79 ? 10.563 6.284 2.154 1.00 98.06 79 PRO A CA 1
ATOM 609 C C . PRO A 1 79 ? 9.406 6.920 1.382 1.00 98.06 79 PRO A C 1
ATOM 611 O O . PRO A 1 79 ? 9.221 6.647 0.194 1.00 98.06 79 PRO A O 1
ATOM 614 N N . THR A 1 80 ? 8.623 7.757 2.050 1.00 97.94 80 THR A N 1
ATOM 615 C CA . THR A 1 80 ? 7.555 8.532 1.411 1.00 97.94 80 THR A CA 1
ATOM 616 C C . THR A 1 80 ? 8.113 9.768 0.721 1.00 97.94 80 THR A C 1
ATOM 618 O O . THR A 1 80 ? 9.176 10.271 1.083 1.00 97.94 80 THR A O 1
ATOM 621 N N . THR A 1 81 ? 7.396 10.278 -0.281 1.00 98.25 81 THR A N 1
ATOM 622 C CA . THR A 1 81 ? 7.723 11.589 -0.855 1.00 98.25 81 THR A CA 1
ATOM 623 C C . THR A 1 81 ? 7.490 12.688 0.180 1.00 98.25 81 THR A C 1
ATOM 625 O O . THR A 1 81 ? 6.628 12.566 1.053 1.00 98.25 81 THR A O 1
ATOM 628 N N . LYS A 1 82 ? 8.204 13.813 0.048 1.00 97.75 82 LYS A N 1
ATOM 629 C CA . LYS A 1 82 ? 8.009 14.987 0.916 1.00 97.75 82 LYS A CA 1
ATOM 630 C C . LYS A 1 82 ? 6.536 15.410 1.016 1.00 97.75 82 LYS A C 1
ATOM 632 O O . LYS A 1 82 ? 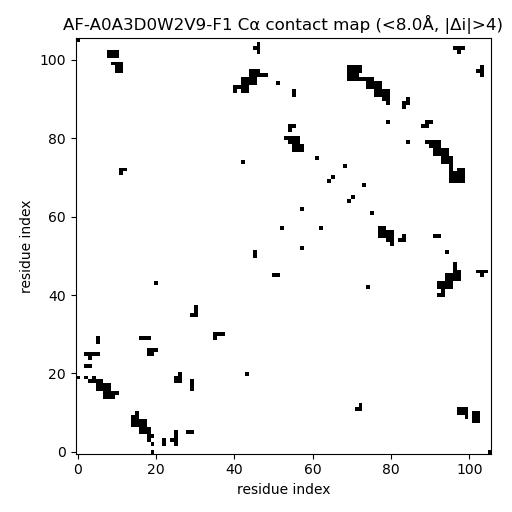6.044 15.630 2.116 1.00 97.75 82 LYS A O 1
ATOM 637 N N . GLN A 1 83 ? 5.835 15.474 -0.116 1.00 96.88 83 GLN A N 1
ATOM 638 C CA . GLN A 1 83 ? 4.423 15.866 -0.160 1.00 96.88 83 GLN A CA 1
ATOM 639 C C . GLN A 1 83 ? 3.531 14.892 0.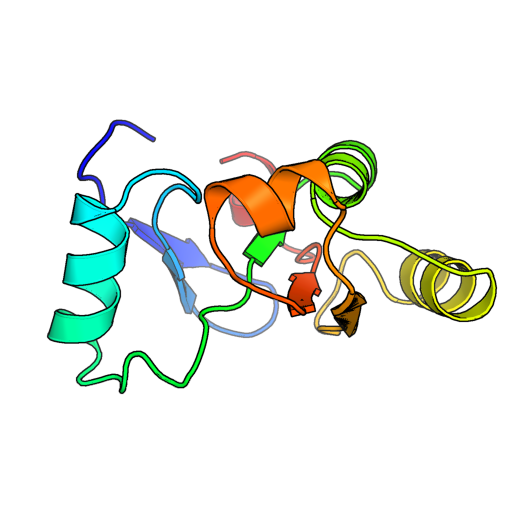623 1.00 96.88 83 GLN A C 1
ATOM 641 O O . GLN A 1 83 ? 2.633 15.317 1.347 1.00 96.88 83 GLN A O 1
ATOM 646 N N . PHE A 1 84 ? 3.779 13.586 0.502 1.00 95.56 84 PHE A N 1
ATOM 647 C CA . PHE A 1 84 ? 3.009 12.584 1.232 1.00 95.56 84 PHE A CA 1
ATOM 648 C C . PHE A 1 84 ? 3.309 12.621 2.734 1.00 95.56 84 PHE A C 1
ATOM 650 O O . PHE A 1 84 ? 2.387 12.526 3.546 1.00 95.56 84 PHE A O 1
ATOM 657 N N . PHE A 1 85 ? 4.576 12.818 3.110 1.00 96.44 85 PHE A N 1
ATOM 658 C CA . PHE A 1 85 ? 4.977 12.998 4.504 1.00 96.44 85 PHE A CA 1
ATOM 659 C C . PHE A 1 85 ? 4.317 14.230 5.136 1.00 96.44 85 PHE A C 1
ATOM 661 O O . PHE A 1 85 ? 3.787 14.131 6.236 1.00 96.44 85 PHE A O 1
ATOM 668 N N . GLU A 1 86 ? 4.290 15.372 4.447 1.00 96.44 86 GLU A N 1
ATOM 669 C CA . GLU A 1 86 ? 3.644 16.595 4.950 1.00 96.44 86 GLU A CA 1
ATOM 670 C C . GLU A 1 86 ? 2.133 16.419 5.162 1.00 96.44 86 GLU A C 1
ATOM 672 O O . GLU A 1 86 ? 1.567 17.015 6.076 1.00 96.44 86 GLU A O 1
ATOM 677 N N . MET A 1 87 ? 1.485 15.581 4.350 1.00 92.69 87 MET A N 1
ATOM 678 C CA . MET A 1 87 ? 0.050 15.310 4.442 1.00 92.69 87 MET A CA 1
ATOM 679 C C . MET A 1 87 ? -0.311 14.279 5.520 1.00 92.69 87 MET A C 1
ATOM 681 O O . MET A 1 87 ? -1.357 14.401 6.148 1.00 92.69 87 MET A O 1
ATOM 685 N N . THR A 1 88 ? 0.520 13.252 5.717 1.00 91.31 88 THR A N 1
ATOM 686 C CA . THR A 1 88 ? 0.164 12.072 6.535 1.00 91.31 88 THR A CA 1
ATOM 687 C C . THR A 1 88 ? 1.012 11.902 7.794 1.00 91.31 88 THR A C 1
ATOM 689 O O . THR A 1 88 ? 0.608 11.208 8.720 1.00 91.31 88 THR A O 1
ATOM 692 N N . GLY A 1 89 ? 2.206 12.496 7.838 1.00 92.69 89 GLY A N 1
ATOM 693 C CA . GLY A 1 89 ? 3.220 12.246 8.865 1.00 92.69 89 GLY A CA 1
ATOM 694 C C . GLY A 1 89 ? 3.961 10.909 8.718 1.00 92.69 89 GLY A C 1
ATOM 695 O O . GLY A 1 89 ? 4.891 10.641 9.483 1.00 92.69 89 GLY A O 1
ATOM 696 N N . GLU A 1 90 ? 3.604 10.076 7.735 1.00 92.75 90 GLU A N 1
ATOM 697 C CA . GLU A 1 90 ? 4.212 8.761 7.524 1.00 92.75 90 GLU A CA 1
ATOM 698 C C . GLU A 1 90 ? 5.572 8.889 6.842 1.00 92.75 90 GLU A C 1
ATOM 700 O O . GLU A 1 90 ? 5.672 9.395 5.725 1.00 92.75 90 GLU A O 1
ATOM 705 N N . LYS A 1 91 ? 6.638 8.412 7.496 1.00 96.25 91 LYS A N 1
ATOM 706 C CA . LYS A 1 91 ? 8.015 8.453 6.958 1.00 96.25 91 LYS A CA 1
ATOM 707 C C . LYS A 1 91 ? 8.283 7.374 5.913 1.00 96.25 91 LYS A C 1
ATOM 709 O O . LYS A 1 91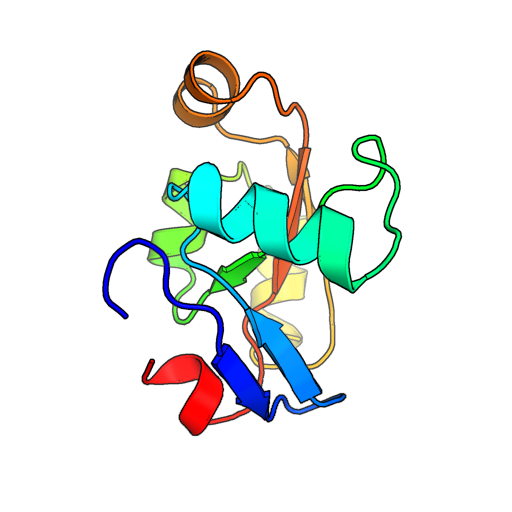 ? 9.174 7.517 5.079 1.00 96.25 91 LYS A O 1
ATOM 714 N N . THR A 1 92 ? 7.565 6.262 6.010 1.00 97.06 92 THR A N 1
ATOM 715 C CA . THR A 1 92 ? 7.735 5.099 5.141 1.00 97.06 92 THR A CA 1
ATOM 716 C C . THR A 1 92 ? 6.391 4.464 4.855 1.00 97.06 92 THR A C 1
ATOM 718 O O . THR A 1 92 ? 5.557 4.383 5.751 1.00 97.06 92 THR A O 1
ATOM 721 N N . ILE A 1 93 ? 6.225 3.918 3.655 1.00 97.06 93 ILE A N 1
ATOM 722 C CA . ILE A 1 93 ? 5.069 3.093 3.299 1.00 97.06 93 ILE A CA 1
ATOM 723 C C . ILE A 1 93 ? 5.511 1.700 2.874 1.00 97.06 93 ILE A C 1
ATOM 725 O O . ILE A 1 93 ? 6.583 1.520 2.299 1.00 97.06 93 ILE A O 1
ATOM 729 N N . ALA A 1 94 ? 4.659 0.713 3.139 1.00 97.31 94 ALA A N 1
ATOM 730 C CA . ALA A 1 94 ? 4.759 -0.616 2.555 1.00 97.31 94 ALA A CA 1
ATOM 731 C C . ALA A 1 94 ? 3.825 -0.679 1.345 1.00 97.31 94 ALA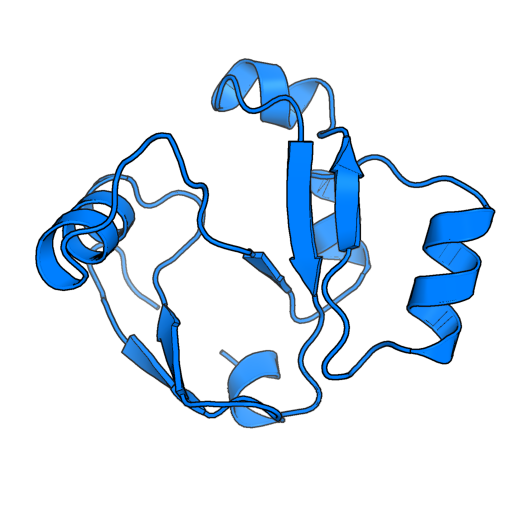 A C 1
ATOM 733 O O . ALA A 1 94 ? 2.638 -0.398 1.494 1.00 97.31 94 ALA A O 1
ATOM 734 N N . ALA A 1 95 ? 4.329 -1.049 0.169 1.00 97.19 95 ALA A N 1
ATOM 735 C CA . ALA A 1 95 ? 3.508 -1.130 -1.037 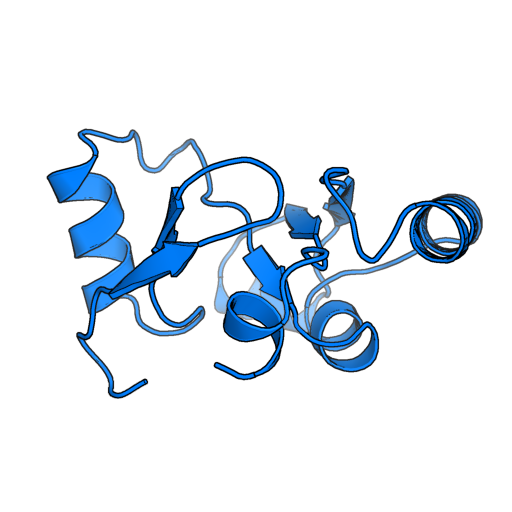1.00 97.19 95 ALA A CA 1
ATOM 736 C C . ALA A 1 95 ? 3.804 -2.377 -1.874 1.00 97.19 95 ALA A C 1
ATOM 738 O O . ALA A 1 95 ? 4.904 -2.936 -1.797 1.00 97.19 95 ALA A O 1
ATOM 739 N N . ARG A 1 96 ? 2.820 -2.797 -2.680 1.00 96.06 96 ARG A N 1
ATOM 740 C CA . ARG A 1 96 ? 2.992 -3.791 -3.750 1.00 96.06 96 ARG A CA 1
ATOM 741 C C . ARG A 1 96 ? 1.991 -3.616 -4.887 1.00 96.06 96 ARG A C 1
ATOM 743 O O . ARG A 1 96 ? 0.897 -3.098 -4.676 1.00 96.06 96 ARG A O 1
ATOM 750 N N . ILE A 1 97 ? 2.346 -4.126 -6.065 1.00 96.50 97 ILE A N 1
ATOM 751 C CA . ILE A 1 97 ? 1.409 -4.326 -7.178 1.00 96.50 97 ILE A CA 1
ATOM 752 C C . ILE A 1 97 ? 1.034 -5.816 -7.195 1.00 96.50 97 ILE A C 1
ATOM 754 O O . ILE A 1 97 ? 1.901 -6.636 -7.503 1.00 96.50 97 ILE A O 1
ATOM 758 N N . PRO A 1 98 ? -0.202 -6.195 -6.821 1.00 96.56 98 PRO A N 1
ATOM 759 C CA . PRO A 1 98 ? -0.611 -7.598 -6.761 1.00 96.56 98 PRO A CA 1
ATOM 760 C C . PRO A 1 98 ? -0.747 -8.199 -8.163 1.00 96.56 98 PRO A C 1
ATOM 762 O O . PRO A 1 98 ? -1.182 -7.518 -9.087 1.00 96.56 98 PRO A O 1
ATOM 765 N N . ASN A 1 99 ? -0.448 -9.490 -8.325 1.00 95.62 99 ASN A N 1
ATOM 766 C CA . ASN A 1 99 ? -0.679 -10.210 -9.587 1.00 95.62 99 ASN A CA 1
ATOM 767 C C . ASN A 1 99 ? -2.096 -10.806 -9.644 1.00 95.62 99 ASN A C 1
ATOM 769 O O . ASN A 1 99 ? -2.283 -12.015 -9.776 1.00 95.62 99 ASN A O 1
ATOM 773 N N . ASN A 1 100 ? -3.109 -9.959 -9.470 1.00 94.88 100 ASN A N 1
ATOM 774 C CA . ASN A 1 100 ? -4.509 -10.361 -9.514 1.00 94.88 100 ASN A CA 1
ATOM 775 C C . ASN A 1 100 ? -5.308 -9.343 -10.347 1.00 94.88 100 ASN A C 1
ATOM 777 O O . ASN A 1 100 ? -5.359 -8.179 -9.947 1.00 94.88 100 ASN A O 1
ATOM 781 N N . PRO A 1 101 ? -5.941 -9.749 -11.467 1.00 92.62 101 PRO A N 1
ATOM 782 C CA . PRO A 1 101 ? -6.664 -8.825 -12.345 1.00 92.62 101 PRO A CA 1
ATOM 783 C C . PRO A 1 101 ? -7.732 -8.005 -11.616 1.00 92.62 101 PRO A C 1
ATOM 785 O O . PRO A 1 101 ? -7.793 -6.793 -11.781 1.00 92.62 101 PRO A O 1
ATOM 788 N N . THR A 1 102 ? -8.498 -8.638 -10.723 1.00 91.25 102 THR A N 1
ATOM 789 C CA . THR A 1 102 ? -9.541 -7.966 -9.938 1.00 91.25 102 THR A CA 1
ATOM 790 C C . THR A 1 102 ? -8.966 -6.898 -9.012 1.00 91.25 102 THR A C 1
ATOM 792 O O . THR A 1 102 ? -9.565 -5.841 -8.866 1.00 91.25 102 THR A O 1
ATOM 795 N N . ALA A 1 103 ? -7.806 -7.140 -8.395 1.00 91.56 103 ALA A N 1
ATOM 796 C CA . ALA A 1 103 ? -7.151 -6.143 -7.548 1.00 91.56 103 ALA A CA 1
ATOM 797 C C . ALA A 1 103 ? -6.519 -4.988 -8.345 1.00 91.56 103 ALA A C 1
ATOM 799 O O . ALA A 1 103 ? -6.351 -3.904 -7.796 1.00 91.56 103 ALA A O 1
ATOM 800 N N . ILE A 1 104 ? -6.143 -5.216 -9.608 1.00 91.25 104 ILE A N 1
ATOM 801 C CA . ILE A 1 104 ? -5.551 -4.193 -10.485 1.00 91.25 104 ILE A CA 1
ATOM 802 C C . ILE A 1 104 ? -6.628 -3.284 -11.103 1.00 91.25 104 ILE A C 1
ATOM 804 O O . ILE A 1 104 ? -6.365 -2.101 -11.312 1.00 91.25 104 ILE A O 1
ATOM 808 N N . GLU A 1 105 ? -7.810 -3.820 -11.422 1.00 88.44 105 GLU A N 1
ATOM 809 C CA . GLU A 1 105 ? -8.895 -3.095 -12.111 1.00 88.44 105 GLU A CA 1
ATOM 810 C C . GLU A 1 105 ? -9.722 -2.161 -11.211 1.00 88.44 105 GLU A C 1
ATOM 812 O O . GLU A 1 105 ? -10.487 -1.341 -11.723 1.00 88.44 105 GLU A O 1
ATOM 817 N N . LEU A 1 106 ? -9.600 -2.305 -9.892 1.00 84.12 106 LEU A N 1
ATOM 818 C CA . LEU A 1 106 ? -10.503 -1.717 -8.901 1.00 84.12 106 LEU A CA 1
ATOM 819 C C . LEU A 1 106 ? -10.141 -0.281 -8.485 1.00 84.12 106 LEU A C 1
ATOM 821 O O . LEU A 1 106 ? -11.093 0.506 -8.235 1.00 84.12 106 LEU A O 1
#

Sequence (106 aa):
MKNGDLIIIPTDTVYGLAARLYDDEALEKIYQLKGRDKSKPIPILCSKMSDLLTIAETNIVSRAIMKNLWPGALTIVMPTTKQFFEMTGEKTIAARIPNNPTAIEL

Nearest PDB structures (foldseek):
  6f89-assembly2_B  TM=8.939E-01  e=6.044E-07  Pyrococcus abyssi GE5
  6f8y-assembly4_D  TM=9.038E-01  e=8.349E-07  Pyrococcus abyssi GE5
  3aje-assembly1_A  TM=8.842E-01  e=2.201E-06  Sulfurisphaera tokodaii str. 7
  1kk9-assembly1_A  TM=8.427E-01  e=2.255E-05  Escherichia coli
  3l7v-assembly1_A  TM=7.345E-01  e=2.629E-04  Streptococcus mutans UA159